Protein AF-A0AAY4A0V0-F1 (afdb_monomer_lite)

Secondary structure (DSSP, 8-state):
------HHHHHHHHHHHHHTT----PPPP--------HHHHHHHHHHHSS-SPP--SHHHHHHHHHHS-TT--SEEEEEEEEETTEEEES---TTTS-TTGGG---PPTTPSP-SS--EEEEE-

pLDDT: mean 76.0, std 14.92, range [40.66, 96.88]

Sequence (124 aa):
QNLFFSPSFWTLLLFLWFSSLCWSDRHQYHFVNEVKTWTEAQLYCREHYTDLATVDGEEDENALVAAVTAGYSGLVWIGLYSSLGSWAWSFDNSRFYGPGEENFRKWSDNQPIHLGGNLSKMAG

InterPro domains:
  IPR001304 C-type lectin-like [PF00059] (35-107)
  IPR001304 C-type lectin-like [PS50041] (24-112)
  IPR016186 C-type lectin-like/link domain superfamily [G3DSA:3.10.100.10] (27-122)
  IPR016187 C-type lectin fold [SSF56436] (23-117)

Structure (mmCIF, N/CA/C/O backbone):
data_AF-A0AAY4A0V0-F1
#
_entry.id   AF-A0AAY4A0V0-F1
#
loop_
_atom_site.group_PDB
_atom_site.id
_atom_site.type_symbol
_atom_site.label_atom_id
_atom_site.label_alt_id
_atom_site.label_comp_id
_atom_site.label_asym_id
_atom_site.label_entity_id
_atom_site.label_seq_id
_atom_site.pdbx_PDB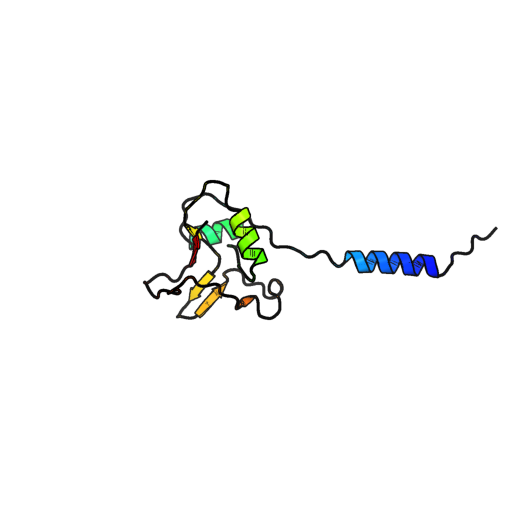_ins_code
_atom_site.Cartn_x
_atom_site.Cartn_y
_atom_site.Cartn_z
_atom_site.occupancy
_atom_site.B_iso_or_equiv
_atom_site.auth_seq_id
_atom_site.auth_comp_id
_atom_site.auth_asym_id
_atom_site.auth_atom_id
_atom_site.pdbx_PDB_model_num
ATOM 1 N N . GLN A 1 1 ? -4.168 23.130 -59.172 1.00 45.53 1 GLN A N 1
ATOM 2 C CA . GLN A 1 1 ? -3.080 23.643 -58.314 1.00 45.53 1 GLN A CA 1
ATOM 3 C C . GLN A 1 1 ? -2.916 22.637 -57.188 1.00 45.53 1 GLN A C 1
ATOM 5 O O . GLN A 1 1 ? -3.655 22.685 -56.217 1.00 45.53 1 GLN A O 1
ATOM 10 N N . ASN A 1 2 ? -2.067 21.631 -57.405 1.00 40.66 2 ASN A N 1
ATOM 11 C CA . ASN A 1 2 ? -1.872 20.546 -56.449 1.00 40.66 2 ASN A CA 1
ATOM 12 C C . ASN A 1 2 ? -0.893 21.036 -55.386 1.00 40.66 2 ASN A C 1
ATOM 14 O O . ASN A 1 2 ? 0.281 21.259 -55.682 1.00 40.66 2 ASN A O 1
ATOM 18 N N . LEU A 1 3 ? -1.400 21.260 -54.177 1.00 48.38 3 LEU A N 1
ATOM 19 C CA . LEU A 1 3 ? -0.572 21.496 -53.004 1.00 48.38 3 LEU A CA 1
ATOM 20 C C . LEU A 1 3 ? 0.266 20.233 -52.780 1.00 48.38 3 LEU A C 1
ATOM 22 O O . LEU A 1 3 ? -0.270 19.155 -52.529 1.00 48.38 3 LEU A O 1
ATOM 26 N N . PHE A 1 4 ? 1.578 20.368 -52.956 1.00 48.84 4 PHE A N 1
ATOM 27 C CA . PHE A 1 4 ? 2.563 19.331 -52.681 1.00 48.84 4 PHE A CA 1
ATOM 28 C C . PHE A 1 4 ? 2.469 18.941 -51.200 1.00 48.84 4 PHE A C 1
ATOM 30 O O . PHE A 1 4 ? 2.964 19.654 -50.329 1.00 48.84 4 PHE A O 1
ATOM 37 N N . PHE A 1 5 ? 1.832 17.808 -50.903 1.00 51.28 5 PHE A N 1
ATOM 38 C CA . PHE A 1 5 ? 1.921 17.183 -49.588 1.00 51.28 5 PHE A CA 1
ATOM 39 C C . PHE A 1 5 ? 3.326 16.598 -49.443 1.00 51.28 5 PHE A C 1
ATOM 41 O O . PHE A 1 5 ? 3.624 15.514 -49.940 1.00 51.28 5 PHE A O 1
ATOM 48 N N . SER A 1 6 ? 4.215 17.367 -48.814 1.00 54.06 6 SER A N 1
ATOM 49 C CA . SER A 1 6 ? 5.569 16.924 -48.495 1.00 54.06 6 SER A CA 1
ATOM 50 C C . SER A 1 6 ? 5.518 15.704 -47.557 1.00 54.06 6 SER A C 1
ATOM 52 O O . SER A 1 6 ? 4.770 15.741 -46.572 1.00 54.06 6 SER A O 1
ATOM 54 N N . PRO A 1 7 ? 6.333 14.651 -47.783 1.00 59.28 7 PRO A N 1
ATOM 55 C CA . PRO A 1 7 ? 6.416 13.475 -46.906 1.00 59.28 7 PRO A CA 1
ATOM 56 C C . PRO A 1 7 ? 6.735 13.829 -45.446 1.00 59.28 7 PRO A C 1
ATOM 58 O O . PRO A 1 7 ? 6.391 13.084 -44.532 1.00 59.28 7 PRO A O 1
ATOM 61 N N . SER A 1 8 ? 7.348 14.998 -45.225 1.00 61.62 8 SER A N 1
ATOM 62 C CA . SER A 1 8 ? 7.692 15.528 -43.905 1.00 61.62 8 SER A CA 1
ATOM 63 C C . SER A 1 8 ? 6.484 15.845 -43.016 1.00 61.62 8 SER A C 1
ATOM 65 O O . SER A 1 8 ? 6.625 15.902 -41.800 1.00 61.62 8 SER A O 1
ATOM 67 N N . PHE A 1 9 ? 5.292 16.047 -43.585 1.00 64.19 9 PHE A N 1
ATOM 68 C CA . PHE A 1 9 ? 4.096 16.354 -42.792 1.00 64.19 9 PHE A CA 1
ATOM 69 C C . PHE A 1 9 ? 3.534 15.105 -42.098 1.00 64.19 9 PHE A C 1
ATOM 71 O O . PHE A 1 9 ? 3.101 15.160 -40.949 1.00 64.19 9 PHE A O 1
ATOM 78 N N . TRP A 1 10 ? 3.599 13.959 -42.779 1.00 62.78 10 TRP A N 1
ATOM 79 C CA . TRP A 1 10 ? 3.132 12.675 -42.257 1.00 62.78 10 TRP A CA 1
ATOM 80 C C . TRP A 1 10 ? 4.095 12.104 -41.210 1.00 62.78 10 TRP A C 1
ATOM 82 O O . TRP A 1 10 ? 3.650 11.529 -40.220 1.00 62.78 10 TRP A O 1
ATOM 92 N N . THR A 1 11 ? 5.406 12.317 -41.371 1.00 68.19 11 THR A N 1
ATOM 93 C CA . THR A 1 11 ? 6.407 11.886 -40.382 1.00 68.19 11 THR A CA 1
ATOM 94 C C . THR A 1 11 ? 6.306 12.667 -39.075 1.00 68.19 11 THR A C 1
ATOM 96 O O . THR A 1 11 ? 6.442 12.067 -38.014 1.00 68.19 11 THR A O 1
ATOM 99 N N . LEU A 1 12 ? 6.016 13.972 -39.129 1.00 64.88 12 LEU A N 1
ATOM 100 C CA . LEU A 1 12 ? 5.802 14.800 -37.937 1.00 64.88 12 LEU A CA 1
ATOM 101 C C . LEU A 1 12 ? 4.535 14.396 -37.172 1.00 64.88 12 LEU A C 1
ATOM 103 O O . LEU A 1 12 ? 4.559 14.340 -35.945 1.00 64.88 12 LEU A O 1
ATOM 107 N N . LEU A 1 13 ? 3.454 14.053 -37.879 1.00 66.00 13 LEU A N 1
ATOM 108 C CA . LEU A 1 13 ? 2.221 13.561 -37.256 1.00 66.00 13 LEU A CA 1
ATOM 109 C C . LEU A 1 13 ? 2.423 12.199 -36.576 1.00 66.00 13 LEU A C 1
ATOM 111 O O . LEU A 1 13 ? 1.951 12.011 -35.460 1.00 66.00 13 LEU A O 1
ATOM 115 N N . LEU A 1 14 ? 3.177 11.282 -37.193 1.00 63.50 14 LEU A N 1
ATOM 116 C CA . LEU A 1 14 ? 3.539 10.000 -36.577 1.00 63.50 14 LEU A CA 1
ATOM 117 C C . LEU A 1 14 ? 4.477 10.178 -35.374 1.00 63.50 14 LEU A C 1
ATOM 119 O O . LEU A 1 14 ? 4.290 9.504 -34.370 1.00 63.50 14 LEU A O 1
ATOM 123 N N . PHE A 1 15 ? 5.439 11.103 -35.429 1.00 61.78 15 PHE A N 1
ATOM 124 C CA . PHE A 1 15 ? 6.326 11.405 -34.297 1.00 61.78 15 PHE A CA 1
ATOM 125 C C . PHE A 1 15 ? 5.564 11.985 -33.101 1.00 61.78 15 PHE A C 1
ATOM 127 O O . PHE A 1 15 ? 5.820 11.595 -31.965 1.00 61.78 15 PHE A O 1
ATOM 134 N N . LEU A 1 16 ? 4.597 12.873 -33.355 1.00 60.75 16 LEU A N 1
ATOM 135 C CA . LEU A 1 16 ? 3.723 13.408 -32.313 1.00 60.75 16 LEU A CA 1
ATOM 136 C C . LEU A 1 16 ? 2.817 12.313 -31.734 1.00 60.75 16 LEU A C 1
ATOM 138 O O . LEU A 1 16 ? 2.699 12.213 -30.516 1.00 60.75 16 LEU A O 1
ATOM 142 N N . TRP A 1 17 ? 2.283 11.424 -32.575 1.00 59.03 17 TRP A N 1
ATOM 143 C CA . TRP A 1 17 ? 1.478 10.279 -32.138 1.00 59.03 17 TRP A CA 1
ATOM 144 C C . TRP A 1 17 ? 2.282 9.259 -31.311 1.00 59.03 17 TRP A C 1
ATOM 146 O O . TRP A 1 17 ? 1.793 8.777 -30.294 1.00 59.03 17 TRP A O 1
ATOM 156 N N . PHE A 1 18 ? 3.542 8.993 -31.677 1.00 56.31 18 PHE A N 1
ATOM 157 C CA . PHE A 1 18 ? 4.457 8.152 -30.893 1.00 56.31 18 PHE A CA 1
ATOM 158 C C . PHE A 1 18 ? 4.911 8.829 -29.592 1.00 56.31 18 PHE A C 1
ATOM 160 O O . PHE A 1 18 ? 5.070 8.154 -28.580 1.00 56.31 18 PHE A O 1
ATOM 167 N N . SER A 1 19 ? 5.078 10.157 -29.580 1.00 56.09 19 SER A N 1
ATOM 168 C CA . SER A 1 19 ? 5.438 10.905 -28.366 1.00 56.09 19 SER A CA 1
ATOM 169 C C . SER A 1 19 ? 4.304 10.987 -27.335 1.00 56.09 19 SER A C 1
ATOM 171 O O . SER A 1 19 ? 4.574 11.153 -26.149 1.00 56.09 19 SER A O 1
ATOM 173 N N . SER A 1 20 ? 3.047 10.806 -27.760 1.00 55.94 20 SER A N 1
ATOM 174 C CA . SER A 1 20 ? 1.884 10.715 -26.865 1.00 55.94 20 SER A CA 1
ATOM 175 C C . SER A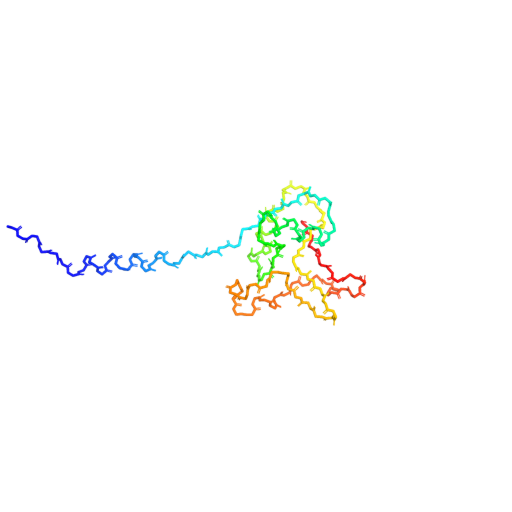 1 20 ? 1.793 9.393 -26.092 1.00 55.94 20 SER A C 1
ATOM 177 O O . SER A 1 20 ? 0.966 9.289 -25.194 1.00 55.94 20 SER A O 1
ATOM 179 N N . LEU A 1 21 ? 2.627 8.393 -26.402 1.00 54.56 21 LEU A N 1
ATOM 180 C CA . LEU A 1 21 ? 2.644 7.100 -25.703 1.00 54.56 21 LEU A CA 1
ATOM 181 C C . LEU A 1 21 ? 3.483 7.102 -24.417 1.00 54.56 21 LEU A C 1
ATOM 183 O O . LEU A 1 21 ? 3.560 6.079 -23.747 1.00 54.56 21 LEU A O 1
ATOM 187 N N . CYS A 1 22 ? 4.088 8.231 -24.044 1.00 54.12 22 CYS A N 1
ATOM 188 C CA . CYS A 1 22 ? 4.720 8.387 -22.736 1.00 54.12 22 CYS A CA 1
ATOM 189 C C . CYS A 1 22 ? 3.733 9.033 -21.753 1.00 54.12 22 CYS A C 1
ATOM 191 O O . CYS A 1 22 ? 3.994 10.096 -21.189 1.00 54.12 22 CYS A O 1
ATOM 193 N N . TRP A 1 23 ? 2.558 8.422 -21.582 1.00 47.91 23 TRP A N 1
ATOM 194 C CA . TRP A 1 23 ? 1.780 8.676 -20.376 1.00 47.91 23 TRP A CA 1
ATOM 195 C C . TRP A 1 23 ? 2.428 7.826 -19.288 1.00 47.91 23 TRP A C 1
ATOM 197 O O . TRP A 1 23 ? 2.278 6.610 -19.265 1.00 47.91 23 TRP A O 1
ATOM 207 N N . SER A 1 24 ? 3.255 8.459 -18.458 1.00 57.44 24 SER A N 1
ATOM 208 C CA . SER A 1 24 ? 3.702 7.835 -17.218 1.00 57.44 24 SER A CA 1
ATOM 209 C C . SER A 1 24 ? 2.469 7.726 -16.321 1.00 57.44 24 SER A C 1
ATOM 211 O O . SER A 1 24 ? 2.012 8.743 -15.786 1.00 57.44 24 SER A O 1
ATOM 213 N N . ASP A 1 25 ? 1.875 6.535 -16.256 1.00 59.84 25 ASP A N 1
ATOM 214 C CA . ASP A 1 25 ? 0.788 6.205 -15.335 1.00 59.84 25 ASP A CA 1
ATOM 215 C C . ASP A 1 25 ? 1.354 6.231 -13.913 1.00 59.84 25 ASP A C 1
ATOM 217 O O . ASP A 1 25 ? 1.813 5.229 -13.377 1.00 59.84 25 ASP A O 1
ATOM 221 N N . ARG A 1 26 ? 1.386 7.422 -13.313 1.00 66.94 26 ARG A N 1
ATOM 222 C CA . ARG A 1 26 ? 1.780 7.579 -11.913 1.00 66.94 26 ARG A CA 1
ATOM 223 C C . ARG A 1 26 ? 0.677 7.056 -11.005 1.00 66.94 26 ARG A C 1
ATOM 225 O O . ARG A 1 26 ? -0.501 7.337 -11.233 1.00 66.94 26 ARG A O 1
ATOM 232 N N . HIS A 1 27 ? 1.071 6.334 -9.960 1.00 78.31 27 HIS A N 1
ATOM 233 C CA . HIS A 1 27 ? 0.153 5.764 -8.983 1.00 78.31 27 HIS A CA 1
ATOM 234 C C . HIS A 1 27 ? -0.679 6.862 -8.303 1.00 78.31 27 HIS A C 1
ATOM 236 O O . HIS A 1 27 ? -0.152 7.868 -7.823 1.00 78.31 27 HIS A O 1
ATOM 242 N N . GLN A 1 28 ? -2.002 6.681 -8.277 1.00 84.75 28 GLN A N 1
ATOM 243 C CA . GLN A 1 28 ? -2.920 7.591 -7.596 1.00 84.75 28 GLN A CA 1
ATOM 244 C C . GLN A 1 28 ? -3.372 6.972 -6.273 1.00 84.75 28 GLN A C 1
ATOM 246 O O . GLN A 1 28 ? -4.041 5.939 -6.251 1.00 84.75 28 GLN A O 1
ATOM 251 N N . TYR A 1 29 ? -3.035 7.633 -5.167 1.00 88.62 29 TYR A N 1
ATOM 252 C CA . TYR A 1 29 ? -3.362 7.167 -3.823 1.00 88.62 29 TYR A CA 1
ATOM 253 C C . TYR A 1 29 ? -4.593 7.874 -3.256 1.00 88.62 29 TYR A C 1
ATOM 255 O O . TYR A 1 29 ? -4.764 9.087 -3.398 1.00 88.62 29 TYR A O 1
ATOM 263 N N . HIS A 1 30 ? -5.444 7.103 -2.577 1.00 90.25 30 HIS A N 1
ATOM 264 C CA . HIS A 1 30 ? -6.657 7.587 -1.923 1.00 90.25 30 HIS A CA 1
ATOM 265 C C . HIS A 1 30 ? -6.642 7.203 -0.445 1.00 90.25 30 HIS A C 1
ATOM 267 O O . HIS A 1 30 ? -6.685 6.022 -0.100 1.00 90.25 30 HIS A O 1
ATOM 273 N N . PHE A 1 31 ? -6.602 8.202 0.436 1.00 90.62 31 PHE A N 1
ATOM 274 C CA . PHE A 1 31 ? -6.688 7.970 1.872 1.00 90.62 31 PHE A CA 1
ATOM 275 C C . PHE A 1 31 ? -8.142 7.762 2.314 1.00 90.62 31 PHE A C 1
ATOM 277 O O . PHE A 1 31 ? -9.013 8.594 2.053 1.00 90.62 31 PHE A O 1
ATOM 284 N N . VAL A 1 32 ? -8.392 6.659 3.023 1.00 90.88 32 VAL A N 1
ATOM 285 C CA . VAL A 1 32 ? -9.699 6.308 3.592 1.00 90.88 32 VAL A CA 1
ATOM 286 C C . VAL A 1 32 ? -9.605 6.374 5.114 1.00 90.88 32 VAL A C 1
ATOM 288 O O . VAL A 1 32 ? -8.976 5.527 5.747 1.00 90.88 32 VAL A O 1
ATOM 291 N N . ASN A 1 33 ? -10.243 7.380 5.714 1.00 90.44 33 ASN A N 1
ATOM 292 C CA . ASN A 1 33 ? -10.225 7.594 7.162 1.00 90.44 33 ASN A CA 1
ATOM 293 C C . ASN A 1 33 ? -11.340 6.809 7.874 1.00 90.44 33 ASN A C 1
ATOM 295 O O . ASN A 1 33 ? -12.253 7.391 8.461 1.00 90.44 33 ASN A O 1
ATOM 299 N N . GLU A 1 34 ? -11.277 5.481 7.801 1.00 90.06 34 GLU A N 1
ATOM 300 C CA . GLU A 1 34 ? -12.206 4.582 8.488 1.00 90.06 34 GLU A CA 1
ATOM 301 C C . GLU A 1 34 ? -11.455 3.534 9.309 1.00 90.06 34 GLU A C 1
ATOM 303 O O . GLU A 1 34 ? -10.441 2.980 8.882 1.00 90.06 34 GLU A O 1
ATOM 308 N N . VAL A 1 35 ? -11.972 3.222 10.498 1.00 89.31 35 VAL A N 1
ATOM 309 C CA . VAL A 1 35 ? -11.393 2.178 11.348 1.00 89.31 35 VAL A CA 1
ATOM 310 C C . VAL A 1 35 ? -11.799 0.814 10.796 1.00 89.31 35 VAL A C 1
ATOM 312 O O . VAL A 1 35 ? -12.956 0.416 10.907 1.00 89.31 35 VAL A O 1
ATOM 315 N N . LYS A 1 36 ? -10.838 0.102 10.203 1.00 90.06 36 LYS A N 1
ATOM 316 C CA . LYS A 1 36 ? -11.009 -1.243 9.637 1.00 90.06 36 LYS A CA 1
ATOM 317 C C . LYS A 1 36 ? -9.848 -2.153 10.041 1.00 90.06 36 LYS A C 1
ATOM 319 O O . LYS A 1 36 ? -8.731 -1.685 10.287 1.00 90.06 36 LYS A O 1
ATOM 324 N N . THR A 1 37 ? -10.084 -3.460 10.096 1.00 92.12 37 THR A N 1
ATOM 325 C CA . THR A 1 37 ? -9.003 -4.460 10.064 1.00 92.12 37 THR A CA 1
ATOM 326 C C . THR A 1 37 ? -8.325 -4.457 8.689 1.00 92.12 37 THR A C 1
ATOM 328 O O . THR A 1 37 ? -8.881 -3.930 7.729 1.00 92.12 37 THR A O 1
ATOM 331 N N . TRP A 1 38 ? -7.127 -5.038 8.560 1.00 92.12 38 TRP A N 1
ATOM 332 C CA . TRP A 1 38 ? -6.437 -5.087 7.262 1.00 92.12 38 TRP A CA 1
ATOM 333 C C . TRP A 1 38 ? -7.279 -5.786 6.189 1.00 92.12 38 TRP A C 1
ATOM 335 O O . TRP A 1 38 ? -7.408 -5.269 5.088 1.00 92.12 38 TRP A O 1
ATOM 345 N N . THR A 1 39 ? -7.917 -6.911 6.528 1.00 92.94 39 THR A N 1
ATOM 346 C CA . THR A 1 39 ? -8.771 -7.655 5.593 1.00 92.94 39 THR A CA 1
A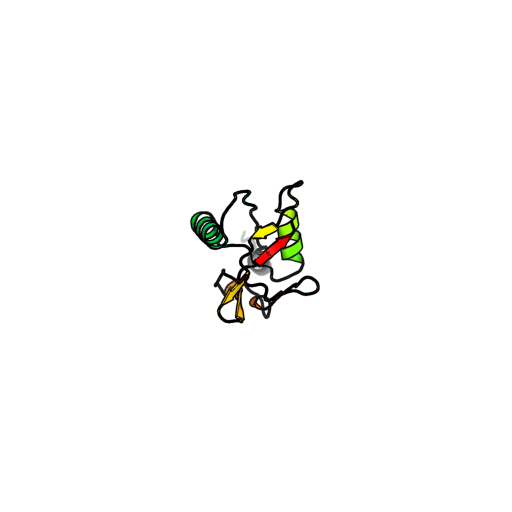TOM 347 C C . THR A 1 39 ? -9.986 -6.835 5.165 1.00 92.94 39 THR A C 1
ATOM 349 O O . THR A 1 39 ? -10.313 -6.795 3.985 1.00 92.94 39 THR A O 1
ATOM 352 N N . GLU A 1 40 ? -10.643 -6.143 6.099 1.00 95.75 40 GLU A N 1
ATOM 353 C CA . GLU A 1 40 ? -11.766 -5.254 5.772 1.00 95.75 40 GLU A CA 1
ATOM 354 C C . GLU A 1 40 ? -11.320 -4.058 4.924 1.00 95.75 40 GLU A C 1
ATOM 356 O O . GLU A 1 40 ? -12.036 -3.660 4.010 1.00 95.75 40 GLU A O 1
ATOM 361 N N . ALA A 1 41 ? -10.141 -3.494 5.200 1.00 94.69 41 ALA A N 1
ATOM 362 C CA . ALA A 1 41 ? -9.571 -2.407 4.412 1.00 94.69 41 ALA A CA 1
ATOM 363 C C . ALA A 1 41 ? -9.232 -2.870 2.988 1.00 94.69 41 ALA A C 1
ATOM 365 O O . ALA A 1 41 ? -9.586 -2.192 2.030 1.00 94.69 41 ALA A O 1
ATOM 366 N N . GLN A 1 42 ? -8.627 -4.051 2.841 1.00 95.38 42 GLN A N 1
ATOM 367 C CA . GLN A 1 42 ? -8.334 -4.658 1.544 1.00 95.38 42 GLN A CA 1
ATOM 368 C C . GLN A 1 42 ? -9.605 -4.910 0.734 1.00 95.38 42 GLN A C 1
ATOM 370 O O . GLN A 1 42 ? -9.675 -4.532 -0.434 1.00 95.38 42 GLN A O 1
ATOM 375 N N . LEU A 1 43 ? -10.618 -5.523 1.351 1.00 96.50 43 LEU A N 1
ATOM 376 C CA . LEU A 1 43 ? -11.900 -5.775 0.697 1.00 96.50 43 LEU A CA 1
ATOM 377 C C . LEU A 1 43 ? -12.554 -4.468 0.247 1.00 96.50 43 LEU A C 1
ATOM 379 O O . LEU A 1 43 ? -12.946 -4.359 -0.910 1.00 96.50 43 LEU A O 1
ATOM 383 N N . TYR A 1 44 ? -12.590 -3.461 1.121 1.00 96.44 44 TYR A N 1
ATOM 384 C CA . TYR A 1 44 ? -13.127 -2.144 0.793 1.00 96.44 44 TYR A CA 1
ATOM 385 C C . TYR A 1 44 ? -12.378 -1.492 -0.379 1.00 96.44 44 TYR A C 1
ATOM 387 O O . TYR A 1 44 ? -12.997 -0.997 -1.320 1.00 96.44 44 TYR A O 1
ATOM 395 N N . CYS A 1 45 ? -11.043 -1.522 -0.363 1.00 95.19 45 CYS A N 1
ATOM 396 C CA . CYS A 1 45 ? -10.237 -0.969 -1.445 1.00 95.19 45 CYS A CA 1
ATOM 397 C C . CYS A 1 45 ? -10.442 -1.713 -2.769 1.00 95.19 45 CYS A C 1
ATOM 399 O O . CYS A 1 45 ? -10.451 -1.063 -3.801 1.00 95.19 45 CYS A O 1
ATOM 401 N N . ARG A 1 46 ? -10.662 -3.031 -2.766 1.00 95.94 46 ARG A N 1
ATOM 402 C CA . ARG A 1 46 ? -10.973 -3.798 -3.988 1.00 95.94 46 ARG A CA 1
ATOM 403 C C . ARG A 1 46 ? -12.399 -3.585 -4.499 1.00 95.94 46 ARG A C 1
ATOM 405 O O . ARG A 1 46 ? -12.656 -3.778 -5.682 1.00 95.94 46 ARG A O 1
ATOM 412 N N . GLU A 1 47 ? -13.331 -3.226 -3.619 1.00 96.88 47 GLU A N 1
ATOM 413 C CA . GLU A 1 47 ? -14.719 -2.930 -3.988 1.00 96.88 47 GLU A CA 1
ATOM 414 C C . GLU A 1 47 ? -14.873 -1.519 -4.576 1.00 96.88 47 GLU A C 1
ATOM 416 O O . GLU A 1 47 ? -15.642 -1.319 -5.516 1.00 96.88 47 GLU A O 1
ATOM 421 N N . HIS A 1 48 ? -14.130 -0.543 -4.045 1.00 95.81 48 HIS A N 1
ATOM 422 C CA . HIS A 1 48 ? -14.267 0.872 -4.412 1.00 95.81 48 HIS A CA 1
ATOM 423 C C . HIS A 1 48 ? -13.110 1.438 -5.250 1.00 95.81 48 HIS A C 1
ATOM 425 O O . HIS A 1 48 ? -13.273 2.483 -5.880 1.00 95.81 48 HIS A O 1
ATOM 431 N N . TYR A 1 49 ? -11.957 0.772 -5.255 1.00 93.25 49 TYR A N 1
ATOM 432 C CA . TYR A 1 49 ? -10.715 1.188 -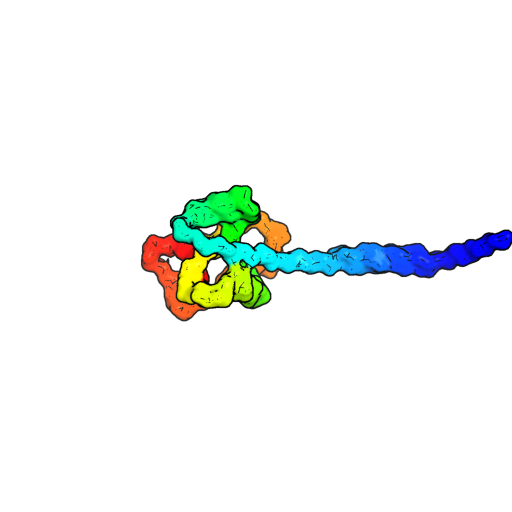5.912 1.00 93.25 49 TYR A CA 1
ATOM 433 C C . TYR A 1 49 ? -10.009 -0.044 -6.520 1.00 93.25 49 TYR A C 1
ATOM 435 O O . TYR A 1 49 ? -10.668 -0.971 -6.987 1.00 93.25 49 TYR A O 1
ATOM 443 N N . THR A 1 50 ? -8.672 -0.051 -6.539 1.00 92.81 50 THR A N 1
ATOM 444 C CA . THR A 1 50 ? -7.863 -1.159 -7.066 1.00 92.81 50 THR A CA 1
ATOM 445 C C . THR A 1 50 ? -7.503 -2.180 -5.977 1.00 92.81 50 THR A C 1
ATOM 447 O O . THR A 1 50 ? -7.918 -3.332 -6.046 1.00 92.81 50 THR A O 1
ATOM 450 N N . ASP A 1 51 ? -6.726 -1.777 -4.967 1.00 94.94 51 ASP A N 1
ATOM 451 C CA . ASP A 1 51 ? -6.315 -2.585 -3.805 1.00 94.94 51 ASP A CA 1
ATOM 452 C C . ASP A 1 51 ? -5.762 -1.632 -2.721 1.00 94.94 51 ASP A C 1
ATOM 454 O O . ASP A 1 51 ? -5.779 -0.409 -2.892 1.00 94.94 51 ASP A O 1
ATOM 458 N N . LEU A 1 52 ? -5.272 -2.165 -1.602 1.00 94.62 52 LEU A N 1
ATOM 459 C CA . LEU A 1 52 ? -4.405 -1.422 -0.693 1.00 94.62 52 LEU A CA 1
ATOM 460 C C . LEU A 1 52 ? -3.111 -1.003 -1.399 1.00 94.62 52 LEU A C 1
ATOM 462 O O . LEU A 1 52 ? -2.576 -1.719 -2.244 1.00 94.62 52 LEU A O 1
ATOM 466 N N . ALA A 1 53 ? -2.592 0.152 -0.990 1.00 91.75 53 ALA A N 1
ATOM 467 C CA . ALA A 1 53 ? -1.439 0.775 -1.618 1.00 91.75 53 ALA A CA 1
ATOM 468 C C . ALA A 1 53 ? -0.172 -0.088 -1.556 1.00 91.75 53 ALA A C 1
ATOM 470 O O . ALA A 1 53 ? 0.176 -0.649 -0.511 1.00 91.75 53 ALA A O 1
ATOM 471 N N . THR A 1 54 ? 0.535 -0.129 -2.677 1.00 89.69 54 THR A N 1
ATOM 472 C CA . THR A 1 54 ? 1.890 -0.658 -2.816 1.00 89.69 54 THR A CA 1
ATOM 473 C C . THR A 1 54 ? 2.886 0.488 -2.712 1.00 89.69 54 THR A C 1
ATOM 475 O O . THR A 1 54 ? 2.539 1.626 -3.000 1.00 89.69 54 THR A O 1
ATOM 478 N N . VAL A 1 55 ? 4.105 0.200 -2.267 1.00 86.31 55 VAL A N 1
ATOM 479 C CA . VAL A 1 55 ? 5.205 1.169 -2.278 1.00 86.31 55 VAL A CA 1
ATOM 480 C C . VAL A 1 55 ? 6.352 0.504 -3.002 1.00 86.31 55 VAL A C 1
ATOM 482 O O . VAL A 1 55 ? 6.916 -0.447 -2.459 1.00 86.31 55 VAL A O 1
ATOM 485 N N . ASP A 1 56 ? 6.694 0.970 -4.194 1.00 82.75 56 ASP A N 1
ATOM 486 C CA . ASP A 1 56 ? 7.802 0.397 -4.960 1.00 82.75 56 ASP A CA 1
ATOM 487 C C . ASP A 1 56 ? 8.987 1.344 -5.200 1.00 82.75 56 ASP A C 1
ATOM 489 O O . ASP A 1 56 ? 10.046 0.917 -5.667 1.00 82.75 56 ASP A O 1
ATOM 493 N N . GLY A 1 57 ? 8.875 2.588 -4.735 1.00 82.50 57 GLY A N 1
ATOM 494 C CA . GLY A 1 57 ? 9.962 3.557 -4.738 1.00 82.50 57 GLY A CA 1
ATOM 495 C C . GLY A 1 57 ? 9.718 4.754 -3.819 1.00 82.50 57 GLY A C 1
ATOM 496 O O . GLY A 1 57 ? 8.702 4.863 -3.134 1.00 82.50 57 GLY A O 1
ATOM 497 N N . GLU A 1 58 ? 10.671 5.687 -3.802 1.00 79.88 58 GLU A N 1
ATOM 498 C CA . GLU A 1 58 ? 10.560 6.913 -2.996 1.00 79.88 58 GLU A CA 1
ATOM 499 C C . GLU A 1 58 ? 9.459 7.860 -3.504 1.00 79.88 58 GLU A C 1
ATOM 501 O O . GLU A 1 58 ? 8.870 8.599 -2.716 1.00 79.88 58 GLU A O 1
ATOM 506 N N . GLU A 1 59 ? 9.163 7.858 -4.810 1.00 82.56 59 GLU A N 1
ATOM 507 C CA . GLU A 1 59 ? 8.074 8.675 -5.367 1.00 82.56 59 GLU A CA 1
ATOM 508 C C . GLU A 1 59 ? 6.715 8.226 -4.813 1.00 82.56 59 GLU A C 1
ATOM 510 O O . GLU A 1 59 ? 5.923 9.068 -4.390 1.00 82.56 59 GLU A O 1
ATOM 515 N N . ASP A 1 60 ? 6.498 6.915 -4.718 1.00 82.12 60 ASP A N 1
ATOM 516 C CA . ASP A 1 60 ? 5.300 6.315 -4.132 1.00 82.12 60 ASP A CA 1
ATOM 517 C C . ASP A 1 60 ? 5.121 6.654 -2.662 1.00 82.12 60 ASP A C 1
ATOM 519 O O . ASP A 1 60 ? 4.031 7.026 -2.234 1.00 82.12 60 ASP A O 1
ATOM 523 N N . GLU A 1 61 ? 6.194 6.554 -1.882 1.00 81.38 61 GLU A N 1
ATOM 524 C CA . GLU A 1 61 ? 6.170 6.913 -0.469 1.00 81.38 61 GLU A CA 1
ATOM 525 C C . GLU A 1 61 ? 5.783 8.384 -0.285 1.00 81.38 61 GLU A C 1
ATOM 527 O O . GLU A 1 61 ? 4.895 8.700 0.508 1.00 81.38 61 GLU A O 1
ATOM 532 N N . ASN A 1 62 ? 6.395 9.282 -1.061 1.00 82.62 62 ASN A N 1
ATOM 533 C CA . ASN A 1 62 ? 6.067 10.703 -1.020 1.00 82.62 62 ASN A CA 1
ATOM 534 C C . ASN A 1 62 ? 4.616 10.962 -1.447 1.00 82.62 62 ASN A C 1
ATOM 536 O O . ASN A 1 62 ? 3.929 11.776 -0.828 1.00 82.62 62 ASN A O 1
ATOM 540 N N . ALA A 1 63 ? 4.137 10.273 -2.485 1.00 84.56 63 ALA A N 1
ATOM 541 C CA . ALA A 1 63 ? 2.767 10.397 -2.967 1.00 84.56 63 ALA A CA 1
ATOM 542 C C . ALA A 1 63 ? 1.748 9.867 -1.946 1.00 84.56 63 ALA A C 1
ATOM 544 O O . ALA A 1 63 ? 0.702 10.486 -1.751 1.00 84.56 63 ALA A O 1
ATOM 545 N N . LEU A 1 64 ? 2.065 8.777 -1.247 1.00 83.94 64 LEU A N 1
ATOM 546 C CA . LEU A 1 64 ? 1.253 8.230 -0.164 1.00 83.94 64 LEU A CA 1
ATOM 547 C C . LEU A 1 64 ? 1.179 9.169 1.034 1.00 83.94 64 LEU A C 1
ATOM 549 O O . LEU A 1 64 ? 0.079 9.460 1.499 1.00 83.94 64 LEU A O 1
ATOM 553 N N . VAL A 1 65 ? 2.320 9.682 1.503 1.00 81.69 65 VAL A N 1
ATOM 554 C CA . VAL A 1 65 ? 2.367 10.667 2.596 1.00 81.69 65 VAL A CA 1
ATOM 555 C C . VAL A 1 65 ? 1.591 11.928 2.212 1.00 81.69 65 VAL A C 1
ATOM 557 O O . VAL A 1 65 ? 0.827 12.451 3.016 1.00 81.69 65 VAL A O 1
ATOM 560 N N . ALA A 1 66 ? 1.711 12.390 0.965 1.00 83.06 66 ALA A N 1
ATOM 561 C CA . ALA A 1 66 ? 0.946 13.535 0.472 1.00 83.06 66 ALA A CA 1
ATOM 562 C C . ALA A 1 66 ? -0.566 13.259 0.359 1.00 83.06 66 ALA A C 1
ATOM 564 O O . ALA A 1 66 ? -1.367 14.184 0.503 1.00 83.06 66 ALA A O 1
ATOM 565 N N . ALA A 1 67 ? -0.966 12.014 0.081 1.00 83.69 67 ALA A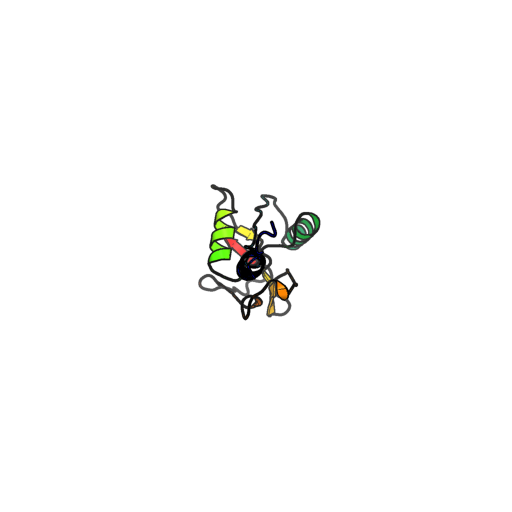 N 1
ATOM 566 C CA . ALA A 1 67 ? -2.370 11.614 -0.011 1.00 83.69 67 ALA A CA 1
ATOM 567 C C . ALA A 1 67 ? -3.045 11.491 1.363 1.00 83.69 67 ALA A C 1
ATOM 569 O O . ALA A 1 67 ? -4.267 11.636 1.462 1.00 83.69 67 ALA A O 1
ATOM 570 N N . VAL A 1 68 ? -2.273 11.238 2.424 1.00 83.56 68 VAL A N 1
ATOM 571 C CA . VAL A 1 68 ? -2.773 11.279 3.799 1.00 83.56 68 VAL A CA 1
ATOM 572 C C . VAL A 1 68 ? -3.103 12.731 4.157 1.00 83.56 68 VAL A C 1
ATOM 574 O O . VAL A 1 68 ? -2.272 13.632 4.067 1.00 83.56 68 VAL A O 1
ATOM 577 N N . THR A 1 69 ? -4.359 12.982 4.534 1.00 71.06 69 THR A N 1
ATOM 578 C CA . THR A 1 69 ? -4.863 14.338 4.781 1.00 71.06 69 THR A CA 1
ATOM 579 C C . THR A 1 69 ? -4.021 15.068 5.827 1.00 71.06 69 THR A C 1
ATOM 581 O O . THR A 1 69 ? -3.745 14.522 6.897 1.00 71.06 69 THR A O 1
ATOM 584 N N . ALA A 1 70 ? -3.698 16.339 5.557 1.00 63.75 70 ALA A N 1
ATOM 585 C CA . ALA A 1 70 ? -2.995 17.215 6.491 1.00 63.75 70 ALA A CA 1
ATOM 586 C C . ALA A 1 70 ? -3.663 17.189 7.881 1.00 63.75 70 ALA A C 1
ATOM 588 O O . ALA A 1 70 ? -4.772 17.695 8.060 1.00 63.75 70 ALA A O 1
ATOM 589 N N . GLY A 1 71 ? -2.980 16.582 8.855 1.00 63.91 71 GLY A N 1
ATOM 590 C CA . GLY A 1 71 ? -3.435 16.476 10.245 1.00 63.91 71 GLY A CA 1
ATOM 591 C C . GLY A 1 71 ? -3.726 15.058 10.746 1.00 63.91 71 GLY A C 1
ATOM 592 O O . GLY A 1 71 ? -3.979 14.904 11.939 1.00 63.91 71 GLY A O 1
ATOM 593 N N . TYR A 1 72 ? -3.668 14.025 9.898 1.00 75.75 72 TYR A N 1
ATOM 594 C CA . TYR A 1 72 ? -3.669 12.638 10.370 1.00 75.75 72 TYR A CA 1
ATOM 595 C C . TYR A 1 72 ? -2.243 12.199 10.730 1.00 75.75 72 TYR A C 1
ATOM 597 O O . TYR A 1 72 ? -1.367 12.218 9.880 1.00 75.75 72 TYR A O 1
ATOM 605 N N . SER A 1 73 ? -2.014 11.794 11.982 1.00 68.50 73 SER A N 1
ATOM 606 C CA . SER A 1 73 ? -0.708 11.335 12.497 1.00 68.50 73 SER A CA 1
ATOM 607 C C . SER A 1 73 ? -0.746 9.886 13.005 1.00 68.50 73 SER A C 1
ATOM 609 O O . SER A 1 73 ? -0.074 9.517 13.970 1.00 68.50 73 SER A O 1
ATOM 611 N N . GLY A 1 74 ? -1.608 9.064 12.402 1.00 76.12 74 GLY A N 1
ATOM 612 C CA . GLY A 1 74 ? -1.821 7.671 12.787 1.00 76.12 74 GLY A CA 1
ATOM 613 C C . GLY A 1 74 ? -1.098 6.660 11.896 1.00 76.12 74 GLY A C 1
ATOM 614 O O . GLY A 1 74 ? -0.334 7.002 10.999 1.00 76.12 74 GLY A O 1
ATOM 615 N N . LEU A 1 75 ? -1.377 5.379 12.146 1.00 81.88 75 LEU A N 1
ATOM 616 C CA . LEU A 1 75 ? -0.891 4.272 11.326 1.00 81.88 75 LEU A CA 1
ATOM 617 C C . LEU A 1 75 ? -1.932 3.899 10.261 1.00 81.88 75 LEU A C 1
ATOM 619 O O . LEU A 1 75 ? -3.061 3.544 10.606 1.00 81.88 75 LEU A O 1
ATOM 623 N N . VAL A 1 76 ? -1.527 3.893 8.995 1.00 86.00 76 VAL A N 1
ATOM 624 C CA . VAL A 1 76 ? -2.362 3.590 7.824 1.00 86.00 76 VAL A CA 1
ATOM 625 C C . VAL A 1 76 ? -2.039 2.193 7.301 1.00 86.00 76 VAL A C 1
ATOM 627 O O . VAL A 1 76 ? -0.872 1.819 7.214 1.00 86.00 76 VAL A O 1
ATOM 630 N N . TRP A 1 77 ? -3.058 1.399 6.964 1.00 91.19 77 TRP A N 1
ATOM 631 C CA . TRP A 1 77 ? -2.853 0.090 6.336 1.00 91.19 77 TRP A CA 1
ATOM 632 C C . TRP A 1 77 ? -2.292 0.236 4.917 1.00 91.19 77 TRP A C 1
ATOM 634 O O . TRP A 1 77 ? -2.794 1.038 4.136 1.00 91.19 77 TRP A O 1
ATOM 644 N N . ILE A 1 78 ? -1.300 -0.590 4.582 1.00 90.62 78 ILE A N 1
ATOM 645 C CA . ILE A 1 78 ? -0.772 -0.743 3.218 1.00 90.62 78 ILE A CA 1
ATOM 646 C C . ILE A 1 78 ? -0.925 -2.192 2.755 1.00 90.62 78 ILE A C 1
ATOM 648 O O . ILE A 1 78 ? -1.186 -3.090 3.560 1.00 90.62 78 ILE A O 1
ATOM 652 N N . GLY A 1 79 ? -0.740 -2.431 1.459 1.00 92.06 79 GLY A N 1
ATOM 653 C CA . GLY A 1 79 ? -0.926 -3.739 0.836 1.00 92.06 79 GLY A CA 1
ATOM 654 C C . GLY A 1 79 ? 0.138 -4.770 1.204 1.00 92.06 79 GLY A C 1
ATOM 655 O O . GLY A 1 79 ? 0.035 -5.921 0.794 1.00 92.06 79 GLY A O 1
ATOM 656 N N . LEU A 1 80 ? 1.164 -4.397 1.970 1.00 90.00 80 LEU A N 1
ATOM 657 C CA . LEU A 1 80 ? 2.220 -5.322 2.358 1.00 90.00 80 LEU A CA 1
ATOM 658 C C . LEU A 1 80 ? 1.727 -6.290 3.442 1.00 90.00 80 LEU A C 1
ATOM 660 O O . LEU A 1 80 ? 1.259 -5.881 4.510 1.00 90.00 80 LEU A O 1
ATOM 664 N N . TYR A 1 81 ? 1.858 -7.585 3.171 1.00 87.94 81 TYR A N 1
ATOM 665 C CA . TYR A 1 81 ? 1.496 -8.649 4.101 1.00 87.94 81 TYR A CA 1
ATOM 666 C C . TYR A 1 81 ? 2.517 -9.789 4.063 1.00 87.94 81 TYR A C 1
ATOM 668 O O . TYR A 1 81 ? 3.269 -9.951 3.105 1.00 87.94 81 TYR A O 1
ATOM 676 N N . SER A 1 82 ? 2.557 -10.586 5.125 1.00 84.19 82 SER A N 1
ATOM 677 C CA . SER A 1 82 ? 3.409 -11.761 5.267 1.00 84.19 82 SER A CA 1
ATOM 678 C C . SER A 1 82 ? 2.555 -13.019 5.307 1.00 84.19 82 SER A C 1
ATOM 680 O O . SER A 1 82 ? 1.634 -13.139 6.114 1.00 84.19 82 SER A O 1
ATOM 682 N N . SER A 1 83 ? 2.879 -13.990 4.462 1.00 77.06 83 SER A N 1
ATOM 683 C CA . SER A 1 83 ? 2.331 -15.340 4.550 1.00 77.06 83 SER A CA 1
ATOM 684 C C . SER A 1 83 ? 3.478 -16.319 4.730 1.00 77.06 83 SER A C 1
ATOM 686 O O . SER A 1 83 ? 4.407 -16.347 3.927 1.00 77.06 83 SER A O 1
ATOM 688 N N . LEU A 1 84 ? 3.436 -17.101 5.813 1.00 76.50 84 LEU A N 1
ATOM 689 C CA . LEU A 1 84 ? 4.425 -18.148 6.111 1.00 76.50 84 LEU A CA 1
ATOM 690 C C . LEU A 1 84 ? 5.892 -17.662 6.093 1.00 76.50 84 LEU A C 1
ATOM 692 O O . LEU A 1 84 ? 6.798 -18.425 5.775 1.00 76.50 84 LEU A O 1
ATOM 696 N N . GLY A 1 85 ? 6.133 -16.399 6.460 1.00 73.69 85 GLY A N 1
ATOM 697 C CA . GLY A 1 85 ? 7.475 -15.813 6.519 1.00 73.69 85 GLY A CA 1
ATOM 698 C C . GLY A 1 85 ? 7.952 -15.152 5.223 1.00 73.69 85 GLY A C 1
ATOM 699 O O . GLY A 1 85 ? 9.078 -14.662 5.186 1.00 73.69 85 GLY A O 1
ATOM 700 N N . SER A 1 86 ? 7.119 -15.093 4.182 1.00 81.56 86 SER A N 1
ATOM 701 C CA . SER A 1 86 ? 7.403 -14.354 2.948 1.00 81.56 86 SER A CA 1
ATOM 702 C C . SER A 1 86 ? 6.503 -13.128 2.826 1.00 81.56 86 SER A C 1
ATOM 704 O O . SER A 1 86 ? 5.283 -13.235 2.946 1.00 81.56 86 SER A O 1
ATOM 706 N N . TRP A 1 87 ? 7.115 -11.968 2.579 1.00 83.94 87 TRP A N 1
ATOM 707 C CA . TRP A 1 87 ? 6.414 -10.699 2.388 1.00 83.94 87 TRP A CA 1
ATOM 708 C C . TRP A 1 87 ? 6.002 -10.511 0.932 1.00 83.94 87 TRP A C 1
ATOM 710 O O . TRP A 1 87 ? 6.863 -10.517 0.052 1.00 83.94 87 TRP A O 1
ATOM 720 N N . ALA A 1 88 ? 4.722 -10.259 0.697 1.00 87.06 88 ALA A N 1
ATOM 721 C CA . ALA A 1 88 ? 4.147 -9.996 -0.613 1.00 87.06 88 ALA A CA 1
ATOM 722 C C . ALA A 1 88 ? 3.236 -8.765 -0.567 1.00 87.06 88 ALA A C 1
ATOM 724 O O . ALA A 1 88 ? 2.721 -8.384 0.488 1.00 87.06 88 ALA A O 1
ATOM 725 N N . TRP A 1 89 ? 3.049 -8.143 -1.725 1.00 90.31 89 TRP A N 1
ATOM 726 C CA . TRP A 1 89 ? 2.038 -7.115 -1.917 1.00 90.31 89 TRP A CA 1
ATOM 727 C C . TRP A 1 89 ? 0.677 -7.761 -2.176 1.00 90.31 89 TRP A C 1
ATOM 729 O O . TRP A 1 89 ? 0.593 -8.801 -2.826 1.00 90.31 89 TRP A O 1
ATOM 739 N N . SER A 1 90 ? -0.390 -7.164 -1.646 1.00 92.25 90 SER A N 1
ATOM 740 C CA . SER A 1 90 ? -1.762 -7.634 -1.842 1.00 92.25 90 SER A CA 1
ATOM 741 C C . SER A 1 90 ? -2.225 -7.489 -3.284 1.00 92.25 90 SER A C 1
ATOM 743 O O . SER A 1 90 ? -3.020 -8.307 -3.747 1.00 92.25 90 SER A O 1
ATOM 745 N N . PHE A 1 91 ? -1.716 -6.470 -3.974 1.00 91.50 91 PHE A N 1
ATOM 746 C CA . PHE A 1 91 ? -1.953 -6.271 -5.389 1.00 91.50 91 PHE A CA 1
ATOM 747 C C . PHE A 1 91 ? -1.079 -7.227 -6.207 1.00 91.50 91 PHE A C 1
ATOM 749 O O . PHE A 1 91 ? 0.141 -7.237 -6.074 1.00 91.50 91 PHE A O 1
ATOM 756 N N . ASP A 1 92 ? -1.706 -8.061 -7.034 1.00 85.38 92 ASP A N 1
ATOM 757 C CA . ASP A 1 92 ? -1.071 -9.219 -7.678 1.00 85.38 92 ASP A CA 1
ATOM 758 C C . ASP A 1 92 ? -0.754 -9.012 -9.168 1.00 85.38 92 ASP A C 1
ATOM 760 O O . ASP A 1 92 ? -0.326 -9.937 -9.865 1.00 85.38 92 ASP A O 1
ATOM 764 N N . ASN A 1 93 ? -0.931 -7.796 -9.682 1.00 87.38 93 ASN A N 1
ATOM 765 C CA . ASN A 1 93 ? -0.691 -7.509 -11.087 1.00 87.38 93 ASN A CA 1
ATOM 766 C C . ASN A 1 93 ? 0.787 -7.200 -11.347 1.00 87.38 93 ASN A C 1
ATOM 768 O O . ASN A 1 93 ? 1.223 -6.063 -11.225 1.00 87.38 93 ASN A O 1
ATOM 772 N N . SER A 1 94 ? 1.549 -8.192 -11.807 1.00 80.75 94 SER A N 1
ATOM 773 C CA . SER A 1 94 ? 2.987 -8.033 -12.064 1.00 80.75 94 SER A CA 1
ATOM 774 C C . SER A 1 94 ? 3.341 -6.979 -13.124 1.00 80.75 94 SER A C 1
ATOM 776 O O . SER A 1 94 ? 4.485 -6.553 -13.186 1.00 80.75 94 SER A O 1
ATOM 778 N N . ARG A 1 95 ? 2.396 -6.566 -13.983 1.00 82.31 95 ARG A N 1
ATOM 779 C CA . ARG A 1 95 ? 2.622 -5.492 -14.973 1.00 82.31 95 ARG A CA 1
ATOM 780 C C . ARG A 1 95 ? 2.634 -4.101 -14.349 1.00 82.31 95 ARG A C 1
ATOM 782 O O . ARG A 1 95 ? 3.011 -3.156 -15.030 1.00 82.31 95 ARG A O 1
ATOM 789 N N . PHE A 1 96 ? 2.156 -3.996 -13.114 1.00 80.31 96 PHE A N 1
ATOM 790 C CA . PHE A 1 96 ? 2.212 -2.779 -12.321 1.00 80.31 96 PHE A CA 1
ATOM 791 C C . PHE A 1 96 ? 3.648 -2.462 -11.907 1.00 80.31 96 PHE A C 1
ATOM 793 O O . PHE A 1 96 ? 4.044 -1.310 -11.945 1.00 80.31 96 PHE A O 1
ATOM 800 N N . TYR A 1 97 ? 4.434 -3.493 -11.588 1.00 81.69 97 TYR A N 1
ATOM 801 C CA . TYR A 1 97 ? 5.801 -3.332 -11.116 1.00 81.69 97 TYR A CA 1
ATOM 802 C C . TYR A 1 97 ? 6.798 -3.290 -12.275 1.00 81.69 97 TYR A C 1
ATOM 804 O O . TYR A 1 97 ? 6.833 -4.171 -13.142 1.00 81.69 97 TYR A O 1
ATOM 812 N N . GLY A 1 98 ? 7.679 -2.301 -12.245 1.00 81.25 98 GLY A N 1
ATOM 813 C CA . GLY A 1 98 ? 8.928 -2.293 -12.980 1.00 81.25 98 GLY A CA 1
ATOM 814 C C . GLY A 1 98 ? 9.905 -3.378 -12.496 1.00 81.25 98 GLY A C 1
ATOM 815 O O . GLY A 1 98 ? 9.683 -4.072 -11.496 1.00 81.25 98 GLY A O 1
ATOM 816 N N . PRO A 1 99 ? 11.028 -3.579 -13.206 1.00 79.44 99 PRO A N 1
ATOM 817 C CA . PRO A 1 99 ? 12.012 -4.593 -12.839 1.00 79.44 99 PRO A CA 1
ATOM 818 C C . PRO A 1 99 ? 12.561 -4.397 -11.412 1.00 79.44 99 PRO A C 1
ATOM 820 O O . PRO A 1 99 ? 13.358 -3.497 -11.163 1.00 79.44 99 PRO A O 1
ATOM 823 N N . GLY A 1 100 ? 12.178 -5.283 -10.485 1.00 76.62 100 GLY A N 1
ATOM 824 C CA . GLY A 1 100 ? 12.644 -5.285 -9.089 1.00 76.62 100 GLY A CA 1
ATOM 825 C C . GLY A 1 100 ? 11.763 -4.519 -8.092 1.00 76.62 100 GLY A C 1
ATOM 826 O O . GLY A 1 100 ? 11.970 -4.660 -6.888 1.00 76.62 100 GLY A O 1
ATOM 827 N N . GLU A 1 101 ? 10.755 -3.791 -8.570 1.00 81.00 101 GLU A N 1
ATOM 828 C CA . GLU A 1 101 ? 9.843 -2.954 -7.771 1.00 81.00 101 GLU A CA 1
ATOM 829 C C . GLU A 1 101 ? 8.927 -3.775 -6.845 1.00 81.00 101 GLU A C 1
ATOM 831 O O . GLU A 1 101 ? 8.752 -3.454 -5.670 1.00 81.00 101 GLU A O 1
ATOM 836 N N . GLU A 1 102 ? 8.464 -4.942 -7.301 1.00 80.69 102 GLU A N 1
ATOM 837 C CA . GLU A 1 102 ? 7.652 -5.880 -6.503 1.00 80.69 102 GLU A CA 1
ATOM 838 C C . GLU A 1 102 ? 8.348 -6.346 -5.200 1.00 80.69 102 GLU A C 1
ATOM 840 O O . GLU A 1 102 ? 7.705 -6.728 -4.213 1.00 80.69 102 GLU A O 1
ATOM 845 N N . ASN A 1 103 ? 9.684 -6.275 -5.166 1.00 79.12 103 ASN A N 1
ATOM 846 C CA . ASN A 1 103 ? 10.525 -6.685 -4.041 1.00 79.12 103 ASN A CA 1
ATOM 847 C C . ASN A 1 103 ? 11.012 -5.503 -3.192 1.00 79.12 103 ASN A C 1
ATOM 849 O O . ASN A 1 103 ? 11.719 -5.722 -2.206 1.00 79.12 103 ASN A O 1
ATOM 853 N N . PHE A 1 104 ? 10.639 -4.266 -3.534 1.00 78.12 104 PHE A N 1
ATOM 854 C CA . PHE A 1 104 ? 11.037 -3.085 -2.778 1.00 78.12 104 PHE A CA 1
ATOM 855 C C . PHE A 1 104 ? 10.482 -3.134 -1.355 1.00 78.12 104 PHE A C 1
ATOM 857 O O . PHE A 1 104 ? 9.298 -3.399 -1.133 1.00 78.12 104 PHE A O 1
ATOM 864 N N . ARG A 1 105 ? 11.341 -2.889 -0.366 1.00 79.06 105 ARG A N 1
ATOM 865 C CA . ARG A 1 105 ? 10.952 -2.809 1.042 1.00 79.06 105 ARG A CA 1
ATOM 866 C C . ARG A 1 105 ? 11.748 -1.698 1.713 1.00 79.06 105 ARG A C 1
ATOM 868 O O . ARG A 1 105 ? 12.968 -1.799 1.828 1.00 79.06 105 ARG A O 1
ATOM 875 N N . LYS A 1 106 ? 11.055 -0.675 2.211 1.00 74.69 106 LYS A N 1
ATOM 876 C CA . LYS A 1 106 ? 11.646 0.385 3.033 1.00 74.69 106 LYS A CA 1
ATOM 877 C C . LYS A 1 106 ? 11.277 0.170 4.498 1.00 74.69 106 LYS A C 1
ATOM 879 O O . LYS A 1 106 ? 10.328 0.751 5.014 1.00 74.69 106 LYS A O 1
ATOM 884 N N . TRP A 1 107 ? 11.989 -0.740 5.152 1.00 73.94 107 TRP A N 1
ATOM 885 C CA . TRP A 1 107 ? 11.764 -1.039 6.565 1.00 73.94 107 TRP A CA 1
ATOM 886 C C . TRP A 1 107 ? 12.263 0.104 7.455 1.00 73.94 107 TRP A C 1
ATOM 888 O O . TRP A 1 107 ? 13.341 0.645 7.216 1.00 73.94 107 TRP A O 1
ATOM 898 N N . SER A 1 108 ? 11.513 0.448 8.504 1.00 66.75 108 SER A N 1
ATOM 899 C CA . SER A 1 108 ? 12.054 1.261 9.601 1.00 66.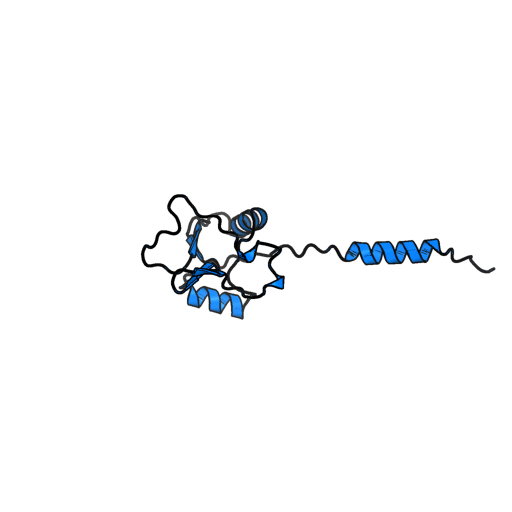75 108 SER A CA 1
ATOM 900 C C . SER A 1 108 ? 13.086 0.465 10.406 1.00 66.75 108 SER A C 1
ATOM 902 O O . SER A 1 108 ? 13.073 -0.769 10.385 1.00 66.75 108 SER A O 1
ATOM 904 N N . ASP A 1 109 ? 13.949 1.152 11.159 1.00 67.75 109 ASP A N 1
ATOM 905 C CA . ASP A 1 109 ? 14.924 0.497 12.036 1.00 67.75 109 ASP A CA 1
ATOM 906 C C . ASP A 1 109 ? 14.245 -0.566 12.919 1.00 67.75 109 ASP A C 1
ATOM 908 O O . ASP A 1 109 ? 13.246 -0.304 13.593 1.00 67.75 109 ASP A O 1
ATOM 912 N N . ASN A 1 110 ? 14.803 -1.782 12.915 1.00 62.91 110 ASN A N 1
ATOM 913 C CA . ASN A 1 110 ? 14.292 -2.973 13.607 1.00 62.91 110 ASN A CA 1
ATOM 914 C C . ASN A 1 110 ? 12.990 -3.589 13.049 1.00 62.91 110 ASN A C 1
ATOM 916 O O . ASN A 1 110 ? 12.401 -4.440 13.716 1.00 62.91 110 ASN A O 1
ATOM 920 N N . GLN A 1 111 ? 12.553 -3.224 11.837 1.00 63.00 111 GLN A N 1
ATOM 921 C CA . GLN A 1 111 ? 11.496 -3.922 11.095 1.00 63.00 111 GLN A CA 1
ATOM 922 C C . GLN A 1 111 ? 12.064 -4.848 9.996 1.00 63.00 111 GLN A C 1
ATOM 924 O O . GLN A 1 111 ? 13.142 -4.578 9.470 1.00 63.00 111 GLN A O 1
ATOM 929 N N . PRO A 1 112 ? 11.359 -5.934 9.626 1.00 55.75 112 PRO A N 1
ATOM 930 C CA . PRO A 1 112 ? 10.084 -6.390 10.178 1.00 55.75 112 PRO A CA 1
ATOM 931 C C . PRO A 1 112 ? 10.261 -7.007 11.572 1.00 55.75 112 PRO A C 1
ATOM 933 O O . PRO A 1 112 ? 11.011 -7.963 11.762 1.00 55.75 112 PRO A O 1
ATOM 936 N N . ILE A 1 113 ? 9.541 -6.479 12.563 1.00 50.75 113 ILE A N 1
ATOM 937 C CA . ILE A 1 113 ? 9.514 -7.087 13.894 1.00 50.75 113 ILE A CA 1
ATOM 938 C C . ILE A 1 113 ? 8.579 -8.288 13.803 1.00 50.75 113 ILE A C 1
ATOM 940 O O . ILE A 1 113 ? 7.394 -8.127 13.516 1.00 50.75 113 ILE A O 1
ATOM 944 N N . HIS A 1 114 ? 9.086 -9.492 14.066 1.00 49.53 114 HIS A N 1
ATOM 945 C CA . HIS A 1 114 ? 8.297 -10.728 14.129 1.00 49.53 114 HIS A CA 1
ATOM 946 C C . HIS A 1 114 ? 7.384 -10.770 15.382 1.00 49.53 114 HIS A C 1
ATOM 948 O O . HIS A 1 114 ? 7.305 -11.778 16.077 1.00 49.53 114 HIS A O 1
ATOM 954 N N . LEU A 1 115 ? 6.701 -9.668 15.713 1.00 41.22 115 LEU A N 1
ATOM 955 C CA . LEU A 1 115 ? 5.830 -9.518 16.885 1.00 41.22 115 LEU A CA 1
ATOM 956 C C . LEU A 1 115 ? 4.375 -9.907 16.571 1.00 41.22 115 LEU A C 1
ATOM 958 O O . LEU A 1 115 ? 3.439 -9.181 16.894 1.00 41.22 115 LEU A O 1
ATOM 962 N N . GLY A 1 116 ? 4.180 -11.060 15.923 1.00 43.94 116 GLY A N 1
ATOM 963 C CA . GLY A 1 116 ? 2.855 -11.675 15.758 1.00 43.94 116 GLY A CA 1
ATOM 964 C C . GLY A 1 116 ? 1.891 -10.968 14.796 1.00 43.94 116 GLY A C 1
ATOM 965 O O . GLY A 1 116 ? 0.711 -11.306 14.775 1.00 43.94 116 GLY A O 1
ATOM 966 N N . GLY A 1 117 ? 2.370 -10.014 13.994 1.00 54.72 117 GLY A N 1
ATOM 967 C CA . GLY A 1 117 ? 1.592 -9.352 12.949 1.00 54.72 117 GLY A CA 1
ATOM 968 C C . GLY A 1 117 ? 2.105 -9.713 11.558 1.00 54.72 117 GLY A C 1
ATOM 969 O O . GLY A 1 117 ? 3.252 -9.432 11.231 1.00 54.72 117 GLY A O 1
ATOM 970 N N . ASN A 1 118 ? 1.243 -10.297 10.728 1.00 65.81 118 ASN A N 1
ATOM 971 C CA . ASN A 1 118 ? 1.519 -10.608 9.321 1.00 65.81 118 ASN A CA 1
ATOM 972 C C . ASN A 1 118 ? 1.152 -9.448 8.377 1.00 65.81 118 ASN A C 1
ATOM 974 O O . ASN A 1 118 ? 1.012 -9.648 7.179 1.00 65.81 118 ASN A O 1
ATOM 978 N N . LEU A 1 119 ? 0.904 -8.254 8.910 1.00 77.25 119 LEU A N 1
ATOM 979 C CA . LEU A 1 119 ? 0.231 -7.163 8.210 1.00 77.25 119 LEU A CA 1
ATOM 980 C C . LEU A 1 119 ? 0.984 -5.863 8.472 1.00 77.25 119 LEU A C 1
ATOM 982 O O . LEU A 1 119 ? 1.387 -5.613 9.611 1.00 77.25 119 LEU A O 1
ATOM 986 N N . SER A 1 120 ? 1.144 -5.032 7.448 1.00 76.19 120 SER A N 1
ATOM 987 C CA . SER A 1 120 ? 1.934 -3.805 7.551 1.00 76.19 120 SER A CA 1
ATOM 988 C C . SER A 1 120 ? 1.075 -2.552 7.640 1.00 76.19 120 SER A C 1
ATOM 990 O O . SER A 1 120 ? 0.074 -2.396 6.938 1.00 76.19 120 SER A O 1
ATOM 992 N N . LYS A 1 121 ? 1.527 -1.619 8.480 1.00 76.00 121 LYS A N 1
ATOM 993 C CA . LYS A 1 121 ? 1.058 -0.235 8.501 1.00 76.00 121 LYS A CA 1
ATOM 994 C C . LYS A 1 121 ? 2.224 0.714 8.260 1.00 76.00 121 LYS A C 1
ATOM 996 O O . LYS A 1 121 ? 3.315 0.453 8.761 1.00 76.00 121 LYS A O 1
ATOM 1001 N N . MET A 1 122 ? 1.968 1.817 7.570 1.00 69.56 122 MET A N 1
ATOM 1002 C CA . MET A 1 122 ? 2.878 2.961 7.489 1.00 69.56 122 MET A CA 1
ATOM 1003 C C . MET A 1 122 ? 2.442 4.051 8.472 1.00 69.56 122 MET A C 1
ATOM 1005 O O . MET A 1 122 ? 1.253 4.168 8.775 1.00 69.56 122 MET A O 1
ATOM 1009 N N . ALA A 1 123 ? 3.387 4.832 8.989 1.00 60.72 123 ALA A N 1
ATOM 1010 C CA . ALA A 1 123 ? 3.056 6.084 9.663 1.00 60.72 123 ALA A CA 1
ATOM 1011 C C . ALA A 1 123 ? 2.649 7.123 8.606 1.00 60.72 123 ALA A C 1
ATOM 1013 O O . ALA A 1 123 ? 3.303 7.212 7.566 1.00 60.72 123 ALA A O 1
ATOM 1014 N N . GLY A 1 124 ? 1.544 7.829 8.860 1.00 52.81 124 GLY A N 1
ATOM 1015 C CA . GLY A 1 124 ? 1.136 9.011 8.095 1.00 52.81 124 GLY A CA 1
ATOM 1016 C C . GLY A 1 124 ? 1.952 10.245 8.449 1.00 52.81 124 GLY A C 1
ATOM 1017 O O . GLY A 1 124 ? 2.499 10.288 9.578 1.00 52.81 124 GLY A O 1
#

Radius of gyration: 21.15 Å; chains: 1; bounding box: 30×42×75 Å

Foldseek 3Di:
DDDPPPPVVVVVVVVVVVVVVPPPPDDQDADDPDDDDLVRQQVVCVVPHPGFADDQDPVSVVNHVVNPDPPDFDWAFGQWFADPRDIFGVRDDPVVDDDCSRVDDDDDPCPPDPPPGRTDTDTD

Organism: NCBI:txid299321